Protein AF-A0A263D943-F1 (afdb_monomer_lite)

Radius of gyration: 20.24 Å; chains: 1; bounding box: 56×30×42 Å

Foldseek 3Di:
DKEKWKAFQPPRDIDTDRYPVVVCVVCVVPVVRIDIDMDDDPVPPPPPQLQQPVVRHGPPDPPGDRDPPPVVPVPVPD

Structure (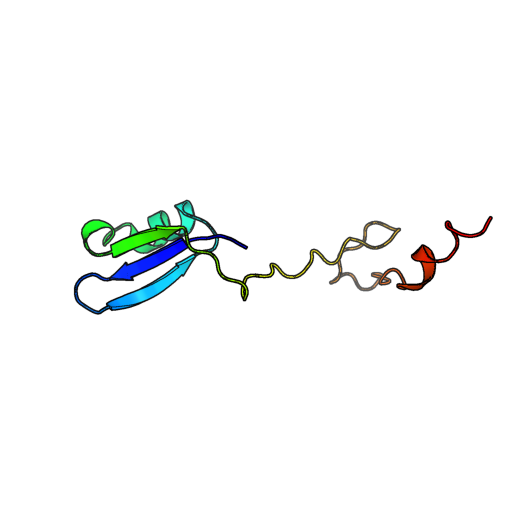mmCIF, N/CA/C/O backbone):
data_AF-A0A263D943-F1
#
_entry.id   AF-A0A263D943-F1
#
loop_
_atom_site.group_PDB
_atom_site.id
_atom_site.type_symbol
_atom_site.label_atom_id
_atom_site.label_alt_id
_atom_site.label_comp_id
_atom_site.label_asym_id
_atom_site.label_entity_id
_atom_site.label_seq_id
_atom_site.pdbx_PDB_ins_code
_atom_site.Cartn_x
_atom_site.Cartn_y
_atom_site.Cartn_z
_atom_site.occupancy
_atom_site.B_iso_or_equiv
_atom_site.auth_seq_id
_atom_site.auth_comp_id
_atom_site.auth_asym_id
_atom_site.auth_atom_id
_atom_site.pdbx_PDB_model_num
ATOM 1 N N . MET A 1 1 ? 14.204 -3.358 -0.679 1.00 72.00 1 MET A N 1
ATOM 2 C CA . MET A 1 1 ? 13.676 -2.334 -1.608 1.00 72.00 1 MET A CA 1
ATOM 3 C C . MET A 1 1 ? 12.675 -1.490 -0.831 1.00 72.00 1 MET A C 1
ATOM 5 O O . MET A 1 1 ? 12.138 -1.988 0.152 1.00 72.00 1 MET A O 1
ATOM 9 N N . TYR A 1 2 ? 12.471 -0.223 -1.188 1.00 78.62 2 TYR A N 1
ATOM 10 C CA . TYR A 1 2 ? 11.453 0.603 -0.531 1.00 78.62 2 TYR A CA 1
ATOM 11 C C . TYR A 1 2 ? 10.119 0.490 -1.265 1.00 78.62 2 TYR A C 1
ATOM 13 O O . TYR A 1 2 ? 10.111 0.332 -2.480 1.00 78.62 2 TYR A O 1
ATOM 21 N N . GLY A 1 3 ? 9.024 0.658 -0.540 1.00 88.31 3 GLY A N 1
ATOM 22 C CA . GLY A 1 3 ? 7.781 1.173 -1.106 1.00 88.31 3 GLY A CA 1
ATOM 23 C C . GLY A 1 3 ? 6.865 1.610 0.028 1.00 88.31 3 GLY A C 1
ATOM 24 O O . GLY A 1 3 ? 7.373 2.194 0.983 1.00 88.31 3 GLY A O 1
ATOM 25 N N . TYR A 1 4 ? 5.560 1.386 -0.057 1.00 89.81 4 TYR A N 1
ATOM 26 C CA . TYR A 1 4 ? 4.595 2.063 0.806 1.00 89.81 4 TYR A CA 1
ATOM 27 C C . TYR A 1 4 ? 3.711 1.074 1.554 1.00 89.81 4 TYR A C 1
ATOM 29 O O . TYR A 1 4 ? 3.166 0.144 0.963 1.00 89.81 4 TYR A O 1
ATOM 37 N N . ARG A 1 5 ? 3.567 1.284 2.863 1.00 92.00 5 ARG A N 1
ATOM 38 C CA . ARG A 1 5 ? 2.533 0.628 3.665 1.00 92.00 5 ARG A CA 1
ATOM 39 C C . ARG A 1 5 ? 1.409 1.620 3.911 1.00 92.00 5 ARG A C 1
ATOM 41 O O . ARG A 1 5 ? 1.685 2.774 4.231 1.00 92.00 5 ARG A O 1
ATOM 48 N N . ALA A 1 6 ? 0.178 1.166 3.770 1.00 93.06 6 ALA A N 1
ATOM 49 C CA . ALA A 1 6 ? -1.007 1.880 4.197 1.00 93.06 6 ALA A CA 1
ATOM 50 C C . ALA A 1 6 ? -1.614 1.137 5.388 1.00 93.06 6 ALA A C 1
ATOM 52 O O . ALA A 1 6 ? -1.781 -0.081 5.321 1.00 93.06 6 ALA A O 1
ATOM 53 N N . ILE A 1 7 ? -1.911 1.860 6.465 1.00 94.06 7 ILE A N 1
ATOM 54 C CA . ILE A 1 7 ? -2.496 1.306 7.690 1.00 94.06 7 ILE A CA 1
ATOM 55 C C . ILE A 1 7 ? -3.813 2.017 7.967 1.00 94.06 7 ILE A C 1
ATOM 57 O O . ILE A 1 7 ? -3.813 3.240 8.128 1.00 94.06 7 ILE A O 1
ATOM 61 N N . HIS A 1 8 ? -4.912 1.272 8.025 1.00 94.75 8 HIS A N 1
ATOM 62 C CA . HIS A 1 8 ? -6.209 1.823 8.399 1.00 94.75 8 HIS A CA 1
ATOM 63 C C . HIS A 1 8 ? -6.201 2.203 9.885 1.00 94.75 8 HIS A C 1
ATOM 65 O O . HIS A 1 8 ? -5.794 1.406 10.733 1.00 94.75 8 HIS A O 1
ATOM 71 N N . LYS A 1 9 ? -6.662 3.413 10.212 1.00 91.94 9 LYS A N 1
ATOM 72 C CA . LYS A 1 9 ? -6.590 3.990 11.565 1.00 91.94 9 LYS A CA 1
ATOM 73 C C . LYS A 1 9 ? -7.433 3.225 12.585 1.00 91.94 9 LYS A C 1
ATOM 75 O O . LYS A 1 9 ? -6.937 2.947 13.671 1.00 91.94 9 LYS A O 1
ATOM 80 N N . ASP A 1 10 ? -8.657 2.846 12.214 1.00 92.06 10 ASP A N 1
ATOM 81 C CA . ASP A 1 10 ? -9.577 2.162 13.138 1.00 92.06 10 ASP A CA 1
ATOM 82 C C . ASP A 1 10 ? -9.426 0.637 13.162 1.00 92.06 10 ASP A C 1
ATOM 84 O O . ASP A 1 10 ? -9.440 0.027 14.228 1.00 92.06 10 ASP A O 1
ATOM 88 N N . THR A 1 11 ? -9.282 -0.003 11.997 1.00 92.38 11 THR A N 1
ATOM 89 C CA . THR A 1 11 ? -9.251 -1.472 11.901 1.00 92.38 11 THR A CA 1
ATOM 90 C C . THR A 1 11 ? -7.847 -2.058 12.045 1.00 92.38 11 THR A C 1
ATOM 92 O O . THR A 1 11 ? -7.704 -3.258 12.275 1.00 92.38 11 THR A O 1
ATOM 95 N N . GLY A 1 12 ? -6.802 -1.239 11.884 1.00 90.75 12 GLY A N 1
ATOM 96 C CA . GLY A 1 12 ? -5.414 -1.699 11.831 1.00 90.75 12 GLY A CA 1
ATOM 97 C C . GLY A 1 12 ? -5.074 -2.504 10.572 1.00 90.75 12 GLY A C 1
ATOM 98 O O . GLY A 1 12 ? -3.997 -3.101 10.509 1.00 90.75 12 GLY A O 1
ATOM 99 N N . GLU A 1 13 ? -5.965 -2.541 9.573 1.00 93.44 13 GLU A N 1
ATOM 100 C CA . GLU A 1 13 ? -5.723 -3.246 8.316 1.00 93.44 13 GLU A CA 1
ATOM 101 C C . GLU A 1 13 ? -4.459 -2.703 7.636 1.00 93.44 13 GLU A C 1
ATOM 103 O O . GLU A 1 13 ? -4.290 -1.494 7.484 1.00 93.44 13 GLU A O 1
ATOM 108 N N . LEU A 1 14 ? -3.565 -3.606 7.220 1.00 91.12 14 LEU A N 1
ATOM 109 C CA . LEU A 1 14 ? -2.302 -3.263 6.576 1.00 91.12 14 LEU A CA 1
ATOM 110 C C . LEU A 1 14 ? -2.324 -3.677 5.106 1.00 91.12 14 LEU A C 1
ATOM 112 O O . LEU A 1 14 ? -2.444 -4.858 4.776 1.00 91.12 14 LEU A O 1
ATOM 116 N N . ARG A 1 15 ? -2.117 -2.701 4.224 1.00 90.56 15 ARG A N 1
ATOM 117 C CA . ARG A 1 15 ? -1.947 -2.906 2.783 1.00 90.56 15 ARG A CA 1
ATOM 118 C C . ARG A 1 15 ? -0.584 -2.410 2.336 1.00 90.56 15 ARG A C 1
ATOM 120 O O . ARG A 1 15 ? -0.029 -1.470 2.897 1.00 90.56 15 ARG A O 1
ATOM 127 N N . MET A 1 16 ? -0.027 -3.054 1.321 1.00 88.94 16 MET A N 1
ATOM 128 C CA . MET A 1 16 ? 1.327 -2.783 0.859 1.00 88.94 16 MET A CA 1
ATOM 129 C C . MET A 1 16 ? 1.311 -2.480 -0.641 1.00 88.94 16 MET A C 1
ATOM 131 O O . MET A 1 16 ? 0.795 -3.271 -1.425 1.00 88.94 16 MET A O 1
ATOM 135 N N . PHE A 1 17 ? 1.909 -1.356 -1.032 1.00 87.88 17 PHE A N 1
ATOM 136 C CA . PHE A 1 17 ? 1.975 -0.865 -2.407 1.00 87.88 17 PHE A CA 1
ATOM 137 C C . PHE A 1 17 ? 3.418 -0.573 -2.841 1.00 87.88 17 PHE A C 1
ATOM 139 O O . PHE A 1 17 ? 4.159 0.087 -2.107 1.00 87.88 17 PHE A O 1
ATOM 146 N N . PRO A 1 18 ? 3.845 -1.008 -4.037 1.00 84.25 18 PRO A N 1
ATOM 147 C CA . PRO A 1 18 ? 5.197 -0.733 -4.516 1.00 84.25 18 PRO A CA 1
ATOM 148 C C . PRO A 1 18 ? 5.424 0.765 -4.778 1.00 84.25 18 PRO A C 1
ATOM 150 O O . PRO A 1 18 ? 6.534 1.254 -4.576 1.00 84.25 18 PRO A O 1
ATOM 153 N N . LEU A 1 19 ? 4.376 1.499 -5.170 1.00 86.44 19 LEU A N 1
ATOM 154 C CA . LEU A 1 19 ? 4.406 2.932 -5.475 1.00 86.44 19 LEU A CA 1
ATOM 155 C C . LEU A 1 19 ? 3.365 3.699 -4.658 1.00 86.44 19 LEU A C 1
ATOM 157 O O . LEU A 1 19 ? 2.318 3.158 -4.298 1.00 86.44 19 LEU A O 1
ATOM 161 N N . ARG A 1 20 ? 3.643 4.981 -4.402 1.00 86.12 20 ARG A N 1
ATOM 162 C CA . ARG A 1 20 ? 2.735 5.859 -3.656 1.00 86.12 20 ARG A CA 1
ATOM 163 C C . ARG A 1 20 ? 1.461 6.156 -4.442 1.00 86.12 20 ARG A C 1
ATOM 165 O O . ARG A 1 20 ? 0.385 6.074 -3.860 1.00 86.12 20 ARG A O 1
ATOM 172 N N . GLU A 1 21 ? 1.567 6.420 -5.746 1.00 89.62 21 GLU A N 1
ATOM 173 C CA . GLU A 1 21 ? 0.392 6.760 -6.562 1.00 89.62 21 GLU A CA 1
ATOM 174 C C . GLU A 1 21 ? -0.605 5.595 -6.639 1.00 89.62 21 GLU A C 1
ATOM 176 O O . GLU A 1 21 ? -1.812 5.809 -6.699 1.00 89.62 21 GLU A O 1
ATOM 181 N N . GLN A 1 22 ? -0.121 4.349 -6.570 1.00 89.06 22 GLN A N 1
ATOM 182 C CA . GLN A 1 22 ? -0.995 3.176 -6.496 1.00 89.06 22 GLN A CA 1
ATOM 183 C C . GLN A 1 22 ? -1.770 3.119 -5.179 1.00 89.06 22 GLN A C 1
ATOM 185 O O . GLN A 1 22 ? -2.962 2.822 -5.195 1.00 89.06 22 GLN A O 1
ATOM 190 N N . ALA A 1 23 ? -1.116 3.425 -4.053 1.00 88.31 23 ALA A N 1
ATOM 191 C CA . ALA A 1 23 ? -1.792 3.504 -2.760 1.00 88.31 23 ALA A CA 1
ATOM 192 C C . ALA A 1 23 ? -2.875 4.593 -2.779 1.00 88.31 23 ALA A C 1
ATOM 194 O O . ALA A 1 23 ? -4.008 4.342 -2.380 1.00 88.31 23 ALA A O 1
ATOM 195 N N . GLU A 1 24 ? -2.549 5.775 -3.304 1.00 89.00 24 GLU A N 1
ATOM 196 C CA . GLU A 1 24 ? -3.477 6.909 -3.390 1.00 89.00 24 GLU A CA 1
ATOM 197 C C . GLU A 1 24 ? -4.647 6.644 -4.350 1.00 89.00 24 GLU A C 1
ATOM 199 O O . GLU A 1 24 ? -5.777 7.028 -4.057 1.00 89.00 24 GLU A O 1
ATOM 204 N N . SER A 1 25 ? -4.411 5.936 -5.459 1.00 91.50 25 SER A N 1
ATOM 205 C CA . SER A 1 25 ? -5.466 5.561 -6.405 1.00 91.50 25 SER A CA 1
ATOM 206 C C . SER A 1 25 ? -6.405 4.485 -5.858 1.00 91.50 25 SER A C 1
ATOM 208 O O . SER A 1 25 ? -7.603 4.552 -6.117 1.00 91.50 25 SER A O 1
ATOM 210 N N . VAL A 1 26 ? -5.885 3.484 -5.141 1.00 88.06 26 VAL A N 1
ATOM 211 C CA . VAL A 1 26 ? -6.700 2.386 -4.588 1.00 88.06 26 VAL A CA 1
ATOM 212 C C . VAL A 1 26 ? -7.507 2.856 -3.382 1.00 88.06 26 VAL A C 1
ATOM 214 O O . VAL A 1 26 ? -8.664 2.477 -3.233 1.00 88.06 26 VAL A O 1
ATOM 217 N N . LEU A 1 27 ? -6.908 3.690 -2.534 1.00 89.50 27 LEU A N 1
ATOM 218 C CA . LEU A 1 27 ? -7.523 4.179 -1.299 1.00 89.50 27 LEU A CA 1
ATOM 219 C C . LEU A 1 27 ? -8.285 5.495 -1.497 1.00 89.50 27 LEU A C 1
ATOM 221 O O . LEU A 1 27 ? -8.718 6.085 -0.519 1.00 89.50 27 LEU A O 1
ATOM 225 N N . HIS A 1 28 ? -8.436 5.971 -2.736 1.00 84.06 28 HIS A N 1
ATOM 226 C CA . HIS A 1 28 ? -8.881 7.324 -3.087 1.00 84.06 28 HIS A CA 1
ATOM 227 C C . HIS A 1 28 ? -10.051 7.870 -2.244 1.00 84.06 28 HIS A C 1
ATOM 229 O O . HIS A 1 28 ? -9.971 8.992 -1.751 1.00 84.06 28 HIS A O 1
ATOM 235 N N . ALA A 1 29 ? -11.107 7.074 -2.038 1.00 82.25 29 ALA A N 1
ATOM 236 C CA . ALA A 1 29 ? -12.297 7.474 -1.279 1.00 82.25 29 ALA A CA 1
ATOM 237 C C . ALA A 1 29 ? -12.124 7.421 0.252 1.00 82.25 29 ALA A C 1
ATOM 239 O O . ALA A 1 29 ? -12.876 8.065 0.974 1.00 82.25 29 ALA A O 1
ATOM 240 N N . GLU A 1 30 ? -11.134 6.676 0.737 1.00 86.31 30 GLU A N 1
ATOM 241 C CA . GLU A 1 30 ? -10.900 6.390 2.156 1.00 86.31 30 GLU A CA 1
ATOM 242 C C . GLU A 1 30 ? -9.585 7.010 2.645 1.00 86.31 30 GLU A C 1
ATOM 244 O O . GLU A 1 30 ? -9.175 6.776 3.769 1.00 86.31 30 GLU A O 1
ATOM 249 N N . LEU A 1 31 ? -8.886 7.818 1.841 1.00 79.00 31 LEU A N 1
ATOM 250 C CA . LEU A 1 31 ? -7.526 8.281 2.153 1.00 79.00 31 LEU A CA 1
ATOM 251 C C . LEU A 1 31 ? -7.398 8.956 3.537 1.00 79.00 31 LEU A C 1
ATOM 253 O O . LEU A 1 31 ? -6.334 8.915 4.150 1.00 79.00 31 LEU A O 1
ATOM 257 N N . GLY A 1 32 ? -8.483 9.563 4.032 1.00 85.75 32 GLY A N 1
ATOM 258 C CA . GLY A 1 32 ? -8.570 10.149 5.372 1.00 85.75 32 GLY A CA 1
ATOM 259 C C . GLY A 1 32 ? -8.456 9.131 6.512 1.00 85.75 32 GLY A C 1
ATOM 260 O O . GLY A 1 32 ? -7.946 9.480 7.579 1.00 85.75 32 GLY A O 1
ATOM 261 N N . ASP A 1 33 ? -8.828 7.879 6.271 1.00 93.00 33 ASP A N 1
ATOM 262 C CA . ASP A 1 33 ? -8.850 6.780 7.242 1.00 93.00 33 ASP A CA 1
ATOM 263 C C . ASP A 1 33 ? -7.573 5.933 7.192 1.00 93.00 33 ASP A C 1
ATOM 265 O O . ASP A 1 33 ? -7.333 5.102 8.068 1.00 93.00 33 ASP A O 1
ATOM 269 N N . TRP A 1 34 ? -6.697 6.185 6.213 1.00 94.38 34 TRP A N 1
ATOM 270 C CA . TRP A 1 34 ? -5.462 5.436 6.000 1.00 94.38 34 TRP A CA 1
ATOM 271 C C . TRP A 1 34 ? -4.216 6.298 6.219 1.00 94.38 34 TRP A C 1
ATOM 273 O O . TRP A 1 34 ? -4.086 7.414 5.722 1.00 94.38 34 TRP A O 1
ATOM 283 N N . THR A 1 35 ? -3.238 5.750 6.936 1.00 93.62 35 THR A N 1
ATOM 284 C CA . THR A 1 35 ? -1.904 6.344 7.085 1.00 93.62 35 THR A CA 1
ATOM 285 C C . THR A 1 35 ? -0.950 5.686 6.094 1.00 93.62 35 THR A C 1
ATOM 287 O O . THR A 1 35 ? -0.723 4.481 6.179 1.00 93.62 35 THR A O 1
ATOM 290 N N . ILE A 1 36 ? -0.382 6.463 5.165 1.00 92.19 36 ILE A N 1
ATOM 291 C CA . ILE A 1 36 ? 0.538 5.966 4.128 1.00 92.19 36 ILE A CA 1
ATOM 292 C C . ILE A 1 36 ? 1.977 6.374 4.457 1.00 92.19 36 ILE A C 1
ATOM 294 O O . ILE A 1 36 ? 2.309 7.559 4.477 1.00 92.19 36 ILE A O 1
ATOM 298 N N . GLU A 1 37 ? 2.857 5.391 4.637 1.00 91.69 37 GLU A N 1
ATOM 299 C CA . GLU A 1 37 ? 4.258 5.607 5.011 1.00 91.69 37 GLU A CA 1
ATOM 300 C C . GLU A 1 37 ? 5.215 4.855 4.090 1.00 91.69 37 GLU A C 1
ATOM 302 O O . GLU A 1 37 ? 4.957 3.723 3.672 1.00 91.69 37 GLU A O 1
ATOM 307 N N . ARG A 1 38 ? 6.373 5.465 3.815 1.00 91.00 38 ARG A N 1
ATOM 308 C CA . ARG A 1 38 ? 7.459 4.790 3.102 1.00 91.00 38 ARG A CA 1
ATOM 309 C C . ARG A 1 38 ? 8.120 3.782 4.038 1.00 91.00 38 ARG A C 1
ATOM 311 O O . ARG A 1 38 ? 8.602 4.145 5.105 1.00 91.00 38 ARG A O 1
ATOM 318 N N . THR A 1 39 ? 8.198 2.529 3.613 1.00 86.19 39 THR A N 1
ATOM 319 C CA . THR A 1 39 ? 8.792 1.436 4.380 1.00 86.19 39 THR A CA 1
ATOM 320 C C . THR A 1 39 ? 9.792 0.643 3.545 1.00 86.19 39 THR A C 1
ATOM 322 O O . THR A 1 39 ? 9.714 0.590 2.314 1.00 86.19 39 THR A O 1
ATOM 325 N N . TYR A 1 40 ? 10.764 0.035 4.220 1.00 79.38 40 TYR A N 1
ATOM 326 C CA . TYR A 1 40 ? 11.688 -0.908 3.607 1.00 79.38 40 TYR A CA 1
ATOM 327 C C . TYR A 1 40 ? 11.113 -2.319 3.729 1.00 79.38 40 TYR A C 1
ATOM 329 O O . TYR A 1 40 ? 10.948 -2.824 4.837 1.00 79.38 40 TYR A O 1
ATOM 337 N N . ASN A 1 41 ? 10.845 -2.968 2.593 1.00 69.62 41 ASN A N 1
ATOM 338 C CA . ASN A 1 41 ? 10.448 -4.370 2.566 1.00 69.62 41 ASN A CA 1
ATOM 339 C C . ASN A 1 41 ? 11.536 -5.211 1.866 1.00 69.62 41 ASN A C 1
ATOM 341 O O . ASN A 1 41 ? 11.790 -5.031 0.665 1.00 69.62 41 ASN A O 1
ATOM 345 N N . PRO A 1 42 ? 12.217 -6.123 2.584 1.00 64.50 42 PRO A N 1
ATOM 346 C CA . PRO A 1 42 ? 13.206 -7.014 1.985 1.00 64.50 42 PRO A CA 1
ATOM 347 C C . PRO A 1 42 ? 12.575 -8.096 1.094 1.00 64.50 42 PRO A C 1
ATOM 349 O O . PRO A 1 42 ? 13.262 -8.599 0.206 1.00 64.50 42 PRO A O 1
ATOM 352 N N . ALA A 1 43 ? 11.288 -8.416 1.282 1.00 65.25 43 ALA A N 1
ATOM 353 C CA . ALA A 1 43 ? 10.554 -9.385 0.463 1.00 65.25 43 ALA A CA 1
ATOM 354 C C . ALA A 1 43 ? 10.183 -8.833 -0.924 1.00 65.25 43 ALA A C 1
ATOM 356 O O . ALA A 1 43 ? 9.954 -9.596 -1.854 1.00 65.25 43 ALA A O 1
ATOM 357 N N . TRP A 1 44 ? 10.196 -7.510 -1.103 1.00 65.06 44 TRP A N 1
ATOM 358 C CA . TRP A 1 44 ? 10.010 -6.849 -2.398 1.00 65.06 44 TRP A CA 1
ATOM 359 C C . TRP A 1 44 ? 11.297 -6.790 -3.203 1.00 65.06 44 TRP A C 1
ATOM 361 O O . TRP A 1 44 ? 11.689 -5.752 -3.736 1.00 65.06 44 TRP A O 1
ATOM 371 N N . ARG A 1 45 ? 11.985 -7.922 -3.315 1.00 57.91 45 ARG A N 1
ATOM 372 C CA . ARG A 1 45 ? 12.827 -8.098 -4.488 1.00 57.91 45 ARG A CA 1
ATOM 373 C C . ARG A 1 45 ? 11.845 -8.149 -5.652 1.00 57.91 45 ARG A C 1
ATOM 375 O O . ARG A 1 45 ? 11.122 -9.132 -5.775 1.00 57.91 45 ARG A O 1
ATOM 382 N N . LEU A 1 46 ? 11.777 -7.081 -6.459 1.00 52.56 46 LEU A N 1
ATOM 383 C CA . LEU A 1 46 ? 11.228 -7.207 -7.810 1.00 52.56 46 LEU A CA 1
ATOM 384 C C . LEU A 1 46 ? 11.808 -8.506 -8.381 1.00 52.56 46 LEU A C 1
ATOM 386 O O . LEU A 1 46 ? 13.000 -8.755 -8.129 1.00 52.56 46 LEU A O 1
ATOM 390 N N . PRO A 1 47 ? 11.015 -9.343 -9.080 1.00 54.59 47 PRO A N 1
ATOM 391 C CA . PRO A 1 47 ? 11.617 -10.413 -9.854 1.00 54.59 47 PRO A CA 1
ATOM 392 C C . PRO A 1 47 ? 12.752 -9.747 -10.616 1.00 54.59 47 PRO A C 1
ATOM 394 O O . PRO A 1 47 ? 12.532 -8.722 -11.269 1.00 54.59 47 PRO A O 1
ATOM 397 N N . ILE A 1 48 ? 13.980 -10.223 -10.377 1.00 57.41 48 ILE A N 1
ATOM 398 C CA . ILE A 1 48 ? 15.164 -9.757 -11.095 1.00 57.41 48 ILE A CA 1
ATOM 399 C C . ILE A 1 48 ? 14.683 -9.680 -12.537 1.00 57.41 48 ILE A C 1
ATOM 401 O O . ILE A 1 48 ? 14.144 -10.702 -12.978 1.00 57.41 48 ILE A O 1
ATOM 405 N N . PRO A 1 49 ? 14.732 -8.518 -13.225 1.00 53.06 49 PRO A N 1
ATOM 406 C CA . PRO A 1 49 ? 14.354 -8.504 -14.622 1.00 53.06 49 PRO A CA 1
ATOM 407 C C . PRO A 1 49 ? 15.201 -9.608 -15.222 1.00 53.06 49 PRO A C 1
ATOM 409 O O . PRO A 1 49 ? 16.431 -9.546 -15.133 1.00 53.06 49 PRO A O 1
ATOM 412 N N . MET A 1 50 ? 14.551 -10.693 -15.649 1.00 57.84 50 MET A N 1
ATOM 413 C CA . MET A 1 50 ? 15.235 -11.769 -16.330 1.00 57.84 50 MET A CA 1
ATOM 414 C C . MET A 1 50 ? 15.693 -11.075 -17.589 1.00 57.84 50 MET A C 1
ATOM 416 O O . MET A 1 50 ? 14.886 -10.798 -18.476 1.00 57.84 50 MET A O 1
ATOM 420 N N . LEU A 1 51 ? 16.936 -10.590 -17.531 1.00 59.06 51 LEU A N 1
ATOM 421 C CA . LEU A 1 51 ? 17.478 -9.721 -18.547 1.00 59.06 51 LEU A CA 1
ATOM 422 C C . LEU A 1 51 ? 17.253 -10.466 -19.851 1.00 59.06 51 LEU A C 1
ATOM 424 O O . LEU A 1 51 ? 17.480 -11.686 -19.877 1.00 59.06 51 LEU A O 1
ATOM 428 N N . PRO A 1 52 ? 16.771 -9.773 -20.894 1.00 56.78 52 PRO A N 1
ATOM 429 C CA . PRO A 1 52 ? 16.667 -10.408 -22.181 1.00 56.78 52 PRO A CA 1
ATOM 430 C C . PRO A 1 52 ? 18.000 -11.085 -22.485 1.00 56.78 52 PRO A C 1
ATOM 432 O O . PRO A 1 52 ? 19.071 -10.609 -22.072 1.00 56.78 52 PRO A O 1
ATOM 435 N N . ASP 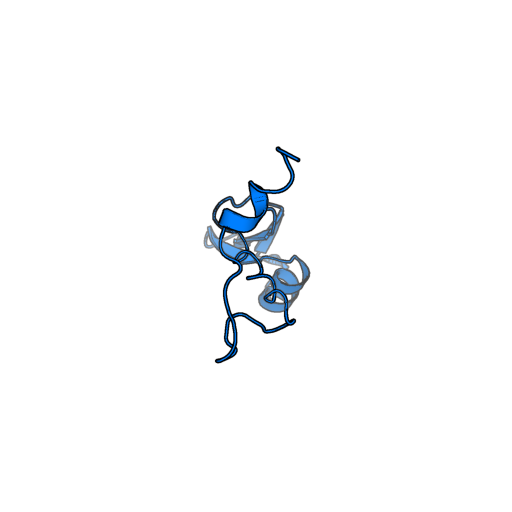A 1 53 ? 17.927 -12.251 -23.115 1.00 64.69 53 ASP A N 1
ATOM 436 C CA . ASP A 1 53 ? 19.136 -12.995 -23.426 1.00 64.69 53 ASP A CA 1
ATOM 437 C C . ASP A 1 53 ? 20.063 -12.169 -24.337 1.00 64.69 53 ASP A C 1
ATOM 439 O O . ASP A 1 53 ? 19.764 -11.043 -24.741 1.00 64.69 53 ASP A O 1
ATOM 443 N N . ALA A 1 54 ? 21.222 -12.721 -24.697 1.00 64.50 54 ALA A N 1
ATOM 444 C CA . ALA A 1 54 ? 22.151 -12.036 -25.599 1.00 64.50 54 ALA A CA 1
ATOM 445 C C . ALA A 1 54 ? 21.516 -11.603 -26.943 1.00 64.50 54 ALA A C 1
ATOM 447 O O . ALA A 1 54 ? 22.106 -10.773 -27.631 1.00 64.50 54 ALA A O 1
ATOM 448 N N . ASN A 1 55 ? 20.338 -12.137 -27.286 1.00 66.31 55 ASN A N 1
ATOM 449 C CA . ASN A 1 55 ? 19.597 -11.879 -28.514 1.00 66.31 55 ASN A CA 1
ATOM 450 C C . ASN A 1 55 ? 18.360 -10.981 -28.312 1.00 66.31 55 ASN A C 1
ATOM 452 O O . ASN A 1 55 ? 17.629 -10.748 -29.271 1.00 66.31 55 ASN A O 1
ATOM 456 N N . GLY A 1 56 ? 18.113 -10.466 -27.102 1.00 64.50 56 GLY A N 1
ATOM 457 C CA . GLY A 1 56 ? 16.989 -9.565 -26.838 1.00 64.50 56 GLY A CA 1
ATOM 458 C C . GLY A 1 56 ? 15.672 -10.252 -26.451 1.00 64.50 56 GLY A C 1
ATOM 459 O O . GLY A 1 56 ? 14.671 -9.556 -26.294 1.00 64.50 56 GLY A O 1
ATOM 460 N N . TYR A 1 57 ? 15.635 -11.578 -26.279 1.00 66.75 57 TYR A N 1
ATOM 461 C CA . TYR A 1 57 ? 14.389 -12.298 -25.998 1.00 66.75 57 TYR A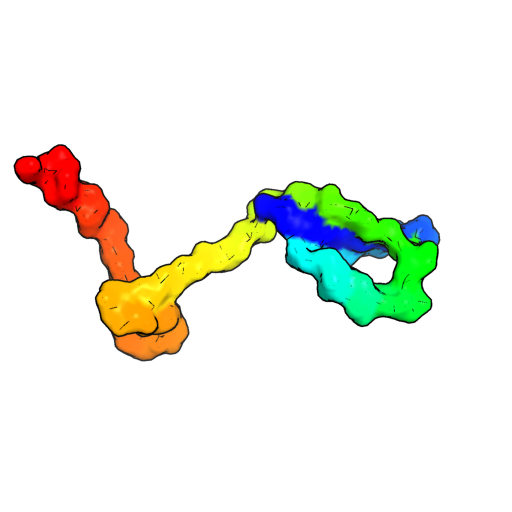 CA 1
ATOM 462 C C . TYR A 1 57 ? 13.983 -12.212 -24.519 1.00 66.75 57 TYR A C 1
ATOM 464 O O . TYR A 1 57 ? 14.799 -12.570 -23.659 1.00 66.75 57 TYR A O 1
ATOM 472 N N . PRO A 1 58 ? 12.731 -11.817 -24.201 1.00 65.62 58 PRO A N 1
ATOM 473 C CA . PRO A 1 58 ? 12.218 -11.844 -22.833 1.00 65.62 58 PRO A CA 1
ATOM 474 C C . PRO A 1 58 ? 12.096 -13.286 -22.323 1.00 65.62 58 PRO A C 1
ATOM 476 O O . PRO A 1 58 ? 12.093 -14.231 -23.107 1.00 65.62 58 PRO A O 1
ATOM 479 N N . ALA A 1 59 ? 12.019 -13.468 -21.007 1.00 63.72 59 ALA A N 1
ATOM 480 C CA . ALA A 1 59 ? 12.096 -14.788 -20.373 1.00 63.72 59 ALA A CA 1
ATOM 481 C C . ALA A 1 59 ? 10.938 -15.742 -20.692 1.00 63.72 59 ALA A C 1
ATOM 483 O O . ALA A 1 59 ? 11.092 -16.955 -20.585 1.00 63.72 59 ALA A O 1
ATOM 484 N N . ASP A 1 60 ? 9.791 -15.197 -21.084 1.00 62.28 60 ASP A N 1
ATOM 485 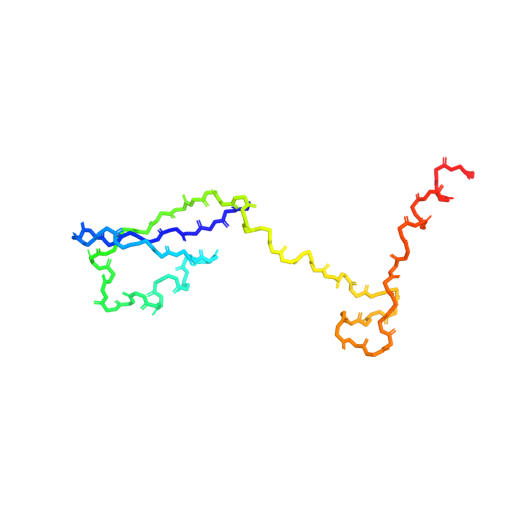C CA . ASP A 1 60 ? 8.615 -15.936 -21.544 1.00 62.28 60 ASP A CA 1
ATOM 486 C C . ASP A 1 60 ? 8.678 -16.320 -23.037 1.00 62.28 60 ASP A C 1
ATOM 488 O O . ASP A 1 60 ? 7.810 -17.042 -23.528 1.00 62.28 60 ASP A O 1
ATOM 492 N N . HIS A 1 61 ? 9.713 -15.895 -23.771 1.00 63.78 61 HIS A N 1
ATOM 493 C CA . HIS A 1 61 ? 9.857 -16.200 -25.192 1.00 63.78 61 HIS A CA 1
ATOM 494 C C . HIS A 1 61 ? 10.370 -17.638 -25.408 1.00 63.78 61 HIS A C 1
ATOM 496 O O . HIS A 1 61 ? 11.366 -18.030 -24.799 1.00 63.78 61 HIS A O 1
ATOM 502 N N . PRO A 1 62 ? 9.804 -18.426 -26.343 1.00 73.19 62 PRO A N 1
ATOM 503 C CA . PRO A 1 62 ? 10.210 -19.820 -26.578 1.00 73.19 62 PRO A CA 1
ATOM 504 C C . PRO A 1 62 ? 11.670 -19.984 -27.037 1.00 73.19 62 PRO A C 1
ATOM 506 O O . PRO A 1 62 ? 12.239 -21.068 -26.930 1.00 73.19 62 PRO A O 1
ATOM 509 N N . LEU A 1 63 ? 12.286 -18.913 -27.549 1.00 73.44 63 LEU A N 1
ATOM 510 C CA . LEU A 1 63 ? 13.705 -18.875 -27.929 1.00 73.44 63 LEU A CA 1
ATOM 511 C C . LEU A 1 63 ? 14.617 -18.273 -26.852 1.00 73.44 63 LEU A C 1
ATOM 513 O O . LEU A 1 63 ? 15.814 -18.127 -27.099 1.00 73.44 63 LEU A O 1
ATOM 517 N N . HIS A 1 64 ? 14.080 -17.922 -25.681 1.00 66.88 64 HIS A N 1
ATOM 518 C CA . HIS A 1 64 ? 14.877 -17.394 -24.585 1.00 66.88 64 HIS A CA 1
ATOM 519 C C . HIS A 1 64 ? 15.909 -18.429 -24.140 1.00 66.88 64 HIS A C 1
ATOM 521 O O . HIS A 1 64 ? 15.575 -19.529 -23.694 1.00 66.88 64 HIS A O 1
ATOM 527 N N . ARG A 1 65 ? 17.187 -18.068 -24.246 1.00 65.62 65 ARG A N 1
ATOM 528 C CA . ARG A 1 65 ? 18.286 -18.870 -23.713 1.00 65.62 65 ARG A CA 1
ATOM 529 C C . ARG A 1 65 ? 18.893 -18.114 -22.539 1.00 65.62 65 ARG A C 1
ATOM 531 O O . ARG A 1 65 ? 19.590 -17.129 -22.779 1.00 65.62 65 ARG A O 1
ATOM 538 N N . PRO A 1 66 ? 18.671 -18.543 -21.283 1.00 60.06 66 PRO A N 1
ATOM 539 C CA . PRO A 1 66 ? 19.275 -17.866 -20.147 1.00 60.06 66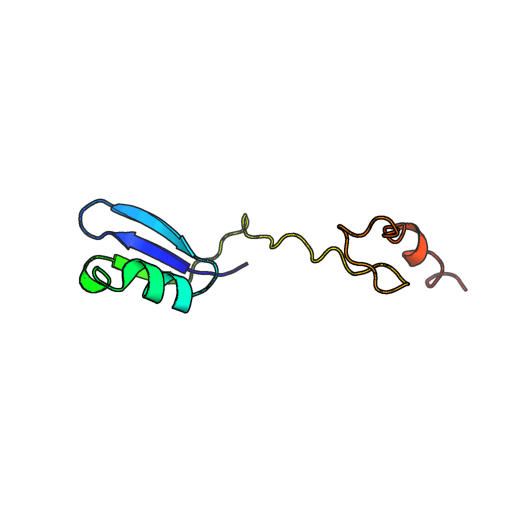 PRO A CA 1
ATOM 540 C C . PRO A 1 66 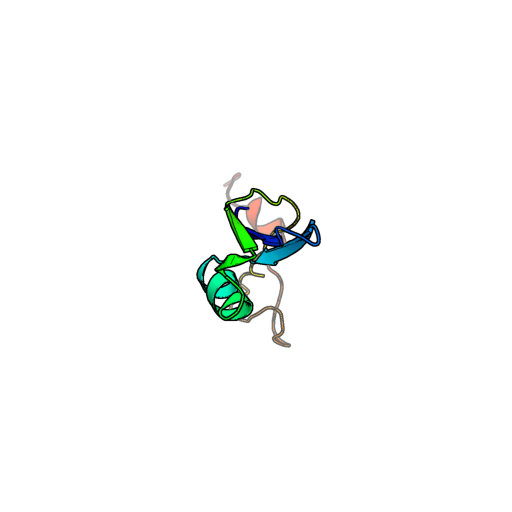? 20.793 -17.836 -20.345 1.00 60.06 66 PRO A C 1
ATOM 542 O O . PRO A 1 66 ? 21.410 -18.863 -20.647 1.00 60.06 66 PRO A O 1
ATOM 545 N N . ARG A 1 67 ? 21.403 -16.649 -20.216 1.00 58.56 67 ARG A N 1
ATOM 546 C CA . ARG A 1 67 ? 22.866 -16.530 -20.230 1.00 58.56 67 ARG A CA 1
ATOM 547 C C . ARG A 1 67 ? 23.403 -17.426 -19.117 1.00 58.56 67 ARG A C 1
ATOM 549 O O . ARG A 1 67 ? 23.092 -17.208 -17.947 1.00 58.56 67 ARG A O 1
ATOM 556 N N . ARG A 1 68 ? 24.175 -18.454 -19.483 1.00 53.94 68 ARG A N 1
ATOM 557 C CA . ARG A 1 68 ? 24.861 -19.309 -18.509 1.00 53.94 68 ARG A CA 1
ATOM 558 C C . ARG A 1 68 ? 25.728 -18.422 -17.614 1.00 53.94 68 ARG A C 1
ATOM 560 O O . ARG A 1 68 ? 26.391 -17.510 -18.104 1.00 53.94 68 ARG A O 1
ATOM 567 N N . ALA A 1 69 ? 25.713 -18.696 -16.311 1.00 53.25 69 ALA A N 1
ATOM 568 C CA . ALA A 1 69 ? 26.503 -17.969 -15.317 1.00 53.25 69 ALA A CA 1
ATOM 569 C C . ALA A 1 69 ? 28.029 -18.038 -15.576 1.00 53.25 69 ALA A C 1
ATOM 571 O O . ALA A 1 69 ? 28.769 -17.205 -15.062 1.00 53.25 69 ALA A O 1
ATOM 572 N N . ASP A 1 70 ? 28.476 -18.971 -16.422 1.00 51.25 70 ASP A N 1
ATOM 573 C CA . ASP A 1 70 ? 29.874 -19.223 -16.794 1.00 51.25 70 ASP A CA 1
ATOM 574 C C . ASP A 1 70 ? 30.571 -18.125 -17.620 1.00 51.25 70 ASP A C 1
ATOM 576 O O . ASP A 1 70 ? 31.798 -18.066 -17.645 1.00 51.25 70 ASP A O 1
ATOM 580 N N . ASP A 1 71 ? 29.852 -17.216 -18.290 1.00 50.50 71 ASP A N 1
ATOM 581 C CA . ASP A 1 71 ? 30.513 -16.223 -19.165 1.00 50.50 71 ASP A CA 1
ATOM 582 C C . ASP A 1 71 ? 31.248 -15.108 -18.389 1.00 50.50 71 ASP A C 1
ATOM 584 O O . ASP A 1 71 ? 31.956 -14.281 -18.972 1.00 50.50 71 ASP A O 1
ATOM 588 N N . ARG A 1 72 ? 31.102 -15.066 -17.056 1.00 47.12 72 ARG A N 1
ATOM 589 C CA . ARG A 1 72 ? 31.777 -14.070 -16.211 1.00 47.12 72 ARG A CA 1
ATOM 590 C C . ARG A 1 72 ? 33.213 -14.446 -15.841 1.00 47.12 72 ARG A C 1
ATOM 592 O O . ARG A 1 72 ? 33.975 -13.539 -15.520 1.00 47.12 72 ARG A O 1
ATOM 599 N N . GLU A 1 73 ? 33.608 -15.718 -15.927 1.00 45.66 73 GLU A N 1
ATOM 600 C CA . GLU A 1 73 ? 34.955 -16.153 -15.511 1.00 45.66 73 GLU A CA 1
ATOM 601 C C . GLU A 1 73 ? 36.023 -16.057 -16.614 1.00 45.66 73 GLU A C 1
ATOM 603 O O . GLU A 1 73 ? 37.214 -16.093 -16.316 1.00 45.66 73 GLU A O 1
ATOM 608 N N . ARG A 1 74 ? 35.654 -15.838 -17.885 1.00 47.75 74 ARG A N 1
ATOM 609 C CA . ARG A 1 74 ? 36.643 -15.757 -18.984 1.00 47.75 74 ARG A CA 1
ATOM 610 C C . ARG A 1 74 ? 37.272 -14.383 -19.228 1.00 47.75 74 ARG A C 1
ATOM 612 O O . ARG A 1 74 ? 38.164 -14.293 -20.064 1.00 47.75 74 ARG A O 1
ATOM 619 N N . ARG A 1 75 ? 36.843 -13.312 -18.544 1.00 50.69 75 ARG A N 1
ATOM 620 C CA . ARG A 1 75 ? 37.435 -11.961 -18.718 1.00 50.69 75 ARG A CA 1
ATOM 621 C C . ARG A 1 75 ? 38.431 -11.550 -17.636 1.00 50.69 75 ARG A C 1
ATOM 623 O O . ARG A 1 75 ? 39.004 -10.473 -17.744 1.00 50.69 75 ARG A O 1
ATOM 630 N N . THR A 1 76 ? 38.638 -12.367 -16.607 1.00 51.88 76 THR A N 1
ATOM 631 C CA . THR A 1 76 ? 39.603 -12.076 -15.532 1.00 51.88 76 THR A CA 1
ATOM 632 C C . THR A 1 76 ? 40.919 -12.839 -15.661 1.00 51.88 76 THR A C 1
ATOM 634 O O . THR A 1 76 ? 41.832 -12.577 -14.884 1.00 51.88 76 THR A O 1
ATOM 637 N N . HIS A 1 77 ? 41.057 -13.737 -16.642 1.00 44.31 77 HIS A N 1
ATOM 638 C CA . HIS A 1 77 ? 42.326 -14.374 -17.010 1.00 44.31 77 HIS A CA 1
ATOM 639 C C . HIS A 1 77 ? 42.465 -14.408 -18.537 1.00 44.31 77 HIS A C 1
ATOM 641 O O . HIS A 1 77 ? 41.981 -15.326 -19.199 1.00 44.31 77 HIS A O 1
ATOM 647 N N . GLY A 1 78 ? 43.101 -13.374 -19.081 1.00 39.41 78 GLY A N 1
ATOM 648 C CA . GLY A 1 78 ? 43.519 -13.247 -20.474 1.00 39.41 78 GLY A CA 1
ATOM 649 C C . GLY A 1 78 ? 44.507 -12.104 -20.594 1.00 39.41 78 GLY A C 1
ATOM 650 O O . GLY A 1 78 ? 44.128 -10.996 -20.157 1.00 39.41 78 GLY A O 1
#

Organism: NCBI:txid1854586

Sequence (78 aa):
MYGYRAIHKDTGELRMFPLREQAESVLHAELGDWTIERTYNPAWRLPIPMLPDANGYPADHPLHRPRRADDRERRTHG

Secondary structure (DSSP, 8-state):
-EEEEEEETTT--EEEESSHHHHHHHSTTTGGGEEEEEEE-TT----------TT---TTSTT--PPPGGGGGGGS--

pLDDT: mean 74.0, std 16.36, range [39.41, 94.75]